Protein AF-A0A0G0SVE4-F1 (afdb_monomer_lite)

Secondary structure (DSSP, 8-state):
---EESTTSEEEEETTTTEEEEE-----TTBTTTBPPP--EE-------GGGTTS--EEE--EEEEEEETTTTEEEEEEE--EES--TT-TT--TTTTS---

Sequence (102 aa):
MGTISPADEDLTYNSSTREIVWNADRVSRGAGINGVARSVAFQLAFKPSVSQIGTSPTIINDAILTGHDDFANVDVRVNKAGLSTKLDSDEAFPQNGGVVVP

Structure (mmCIF, N/CA/C/O backbone):
data_AF-A0A0G0SVE4-F1
#
_entry.id   AF-A0A0G0SVE4-F1
#
loop_
_atom_site.group_PDB
_atom_site.id
_atom_site.type_symbol
_atom_site.label_atom_id
_atom_site.label_alt_id
_atom_site.label_comp_id
_atom_site.label_asym_id
_atom_site.label_entity_id
_atom_site.label_seq_id
_atom_site.pdbx_PDB_ins_code
_atom_site.Cartn_x
_atom_site.Cartn_y
_atom_site.Cartn_z
_atom_site.occupancy
_atom_site.B_iso_or_equiv
_atom_site.auth_seq_id
_atom_site.auth_comp_id
_atom_site.auth_asym_id
_atom_site.auth_atom_i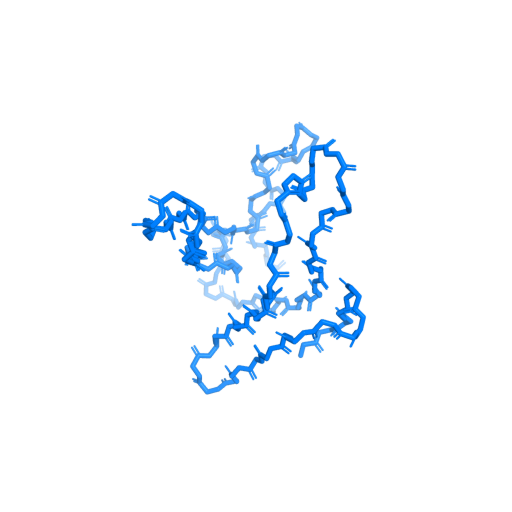d
_atom_site.pdbx_PDB_model_num
ATOM 1 N N . MET A 1 1 ? -8.382 -7.895 1.869 1.00 63.34 1 MET A N 1
ATOM 2 C CA . MET A 1 1 ? -8.010 -6.594 1.279 1.00 63.34 1 MET A CA 1
ATOM 3 C C . MET A 1 1 ? -9.232 -6.000 0.612 1.00 63.34 1 MET A C 1
ATOM 5 O O . MET A 1 1 ? -10.106 -6.776 0.241 1.00 63.34 1 MET A O 1
ATOM 9 N N . GLY A 1 2 ? -9.335 -4.672 0.541 1.00 72.25 2 GLY A N 1
ATOM 10 C CA . GLY A 1 2 ? -10.405 -4.014 -0.207 1.00 72.25 2 GLY A CA 1
ATOM 11 C C . GLY A 1 2 ? -10.119 -3.995 -1.709 1.00 72.25 2 GLY A C 1
ATOM 12 O O . GLY A 1 2 ? -9.402 -4.853 -2.220 1.00 72.25 2 GLY A O 1
ATOM 13 N N . THR A 1 3 ? -10.677 -3.014 -2.412 1.00 81.75 3 THR A N 1
ATOM 14 C CA . THR A 1 3 ? -10.433 -2.819 -3.845 1.00 81.75 3 THR A CA 1
ATOM 15 C C . THR A 1 3 ? -8.967 -2.475 -4.116 1.00 81.75 3 THR A C 1
ATOM 17 O O . THR A 1 3 ? -8.326 -1.776 -3.327 1.00 81.75 3 THR A O 1
ATOM 20 N N . ILE A 1 4 ? -8.446 -2.993 -5.229 1.00 84.44 4 ILE A N 1
ATOM 21 C CA . ILE A 1 4 ? -7.112 -2.703 -5.763 1.00 84.44 4 ILE A CA 1
ATOM 22 C C . ILE A 1 4 ? -7.314 -2.014 -7.116 1.00 84.44 4 ILE A C 1
ATOM 24 O O . ILE A 1 4 ? -8.218 -2.386 -7.866 1.00 84.44 4 ILE A O 1
ATOM 28 N N . SER A 1 5 ? -6.526 -0.982 -7.400 1.00 84.44 5 SER A N 1
ATOM 29 C CA . SER A 1 5 ? -6.576 -0.222 -8.645 1.00 84.44 5 SER A CA 1
ATOM 30 C C . SER A 1 5 ? -5.164 0.148 -9.103 1.00 84.44 5 SER A C 1
ATOM 32 O O . SER A 1 5 ? -4.439 0.769 -8.322 1.00 84.44 5 SER A O 1
ATOM 34 N N . PRO A 1 6 ? -4.777 -0.157 -10.350 1.00 85.75 6 PRO A N 1
ATOM 35 C CA . PRO A 1 6 ? -5.494 -0.989 -11.323 1.00 85.75 6 PRO A CA 1
ATOM 36 C C . PRO A 1 6 ? -5.705 -2.431 -10.824 1.00 85.75 6 PRO A C 1
ATOM 38 O O . PRO A 1 6 ? -4.916 -2.936 -10.030 1.00 85.75 6 PRO A O 1
ATOM 41 N N . ALA A 1 7 ? -6.799 -3.083 -11.233 1.00 80.44 7 ALA A N 1
ATOM 42 C CA . ALA A 1 7 ? -7.146 -4.433 -10.757 1.00 80.44 7 ALA A CA 1
ATOM 43 C C . ALA A 1 7 ? -6.268 -5.540 -11.374 1.00 80.44 7 ALA A C 1
ATOM 45 O O . ALA A 1 7 ? -6.286 -6.679 -10.918 1.00 80.44 7 ALA A O 1
ATOM 46 N N . ASP A 1 8 ? -5.541 -5.190 -12.427 1.00 84.06 8 ASP A N 1
ATOM 47 C CA . ASP A 1 8 ? -4.636 -6.008 -13.228 1.00 84.06 8 ASP A CA 1
ATOM 48 C C . ASP A 1 8 ? -3.170 -5.931 -12.770 1.00 84.06 8 ASP A C 1
ATOM 50 O O . ASP A 1 8 ? -2.323 -6.636 -13.314 1.00 84.06 8 ASP A O 1
ATOM 54 N N . GLU A 1 9 ? -2.860 -5.114 -11.760 1.00 87.38 9 GLU A N 1
ATOM 55 C CA . GLU A 1 9 ? -1.531 -5.083 -11.143 1.00 87.38 9 GLU A CA 1
ATOM 56 C C . GLU A 1 9 ? -1.289 -6.317 -10.252 1.00 87.38 9 GLU A C 1
ATOM 58 O O . GLU A 1 9 ? -2.189 -6.799 -9.558 1.00 87.38 9 GLU A O 1
ATOM 63 N N . ASP A 1 10 ? -0.047 -6.812 -10.236 1.00 88.56 10 ASP A N 1
ATOM 64 C CA . ASP A 1 10 ? 0.361 -7.990 -9.459 1.00 88.56 10 ASP A CA 1
ATOM 65 C C . ASP A 1 10 ? 0.604 -7.608 -7.990 1.00 88.56 10 ASP A C 1
ATOM 67 O O . ASP A 1 10 ? 1.731 -7.383 -7.540 1.00 88.56 10 ASP A O 1
ATOM 71 N N . LEU A 1 11 ? -0.494 -7.449 -7.247 1.00 89.44 11 LEU A N 1
ATOM 72 C CA . LEU A 1 11 ? -0.496 -7.162 -5.816 1.00 89.44 11 LEU A CA 1
ATOM 73 C C . LEU A 1 11 ? -0.993 -8.377 -5.031 1.00 89.44 11 LEU A C 1
ATOM 75 O O . LEU A 1 11 ? -2.159 -8.767 -5.120 1.00 89.44 11 LEU A O 1
ATOM 79 N N . THR A 1 12 ? -0.132 -8.929 -4.182 1.00 89.31 12 THR A N 1
ATOM 80 C CA . THR A 1 12 ? -0.456 -10.072 -3.326 1.00 89.31 12 THR A CA 1
ATOM 81 C C . THR A 1 12 ? -0.439 -9.684 -1.853 1.00 89.31 12 THR A C 1
ATOM 83 O O . THR A 1 12 ? 0.349 -8.849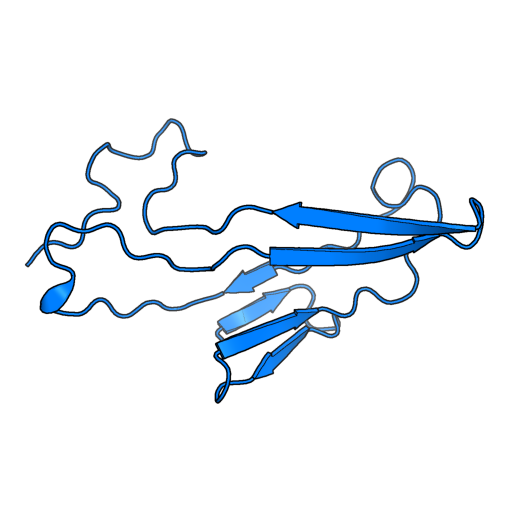 -1.408 1.00 89.31 12 THR A O 1
ATOM 86 N N . TYR A 1 13 ? -1.335 -10.294 -1.075 1.00 87.94 13 TYR A N 1
ATOM 87 C CA . TYR A 1 13 ? -1.401 -10.106 0.370 1.00 87.94 13 TYR A CA 1
ATOM 88 C C . TYR A 1 13 ? -1.333 -11.428 1.101 1.00 87.94 13 TYR A C 1
ATOM 90 O O . TYR A 1 13 ? -2.169 -12.313 0.909 1.00 87.94 13 TYR A O 1
ATOM 98 N N . ASN A 1 14 ? -0.363 -11.521 1.999 1.00 88.12 14 ASN A N 1
ATOM 99 C CA . ASN A 1 14 ? -0.200 -12.648 2.885 1.00 88.12 14 ASN A CA 1
ATOM 100 C C . ASN A 1 14 ? -0.877 -12.340 4.225 1.00 88.12 14 ASN A C 1
ATOM 102 O O . ASN A 1 14 ? -0.370 -11.564 5.033 1.00 88.12 14 ASN A O 1
ATOM 106 N N . SER A 1 15 ? -2.022 -12.971 4.493 1.00 82.62 15 SER A N 1
ATOM 107 C CA . SER A 1 15 ? -2.754 -12.789 5.754 1.00 82.62 15 SER A CA 1
ATOM 108 C C . SER A 1 15 ? -2.023 -13.344 6.978 1.00 82.62 15 SER A C 1
ATOM 110 O O . SER A 1 15 ? -2.291 -12.901 8.094 1.00 82.62 15 SER A O 1
ATOM 112 N N . SER A 1 16 ? -1.115 -14.304 6.784 1.00 84.81 16 SER A N 1
ATOM 113 C CA . SER A 1 16 ? -0.351 -14.936 7.862 1.00 84.81 16 SER A CA 1
ATOM 114 C C . SER A 1 16 ? 0.781 -14.033 8.347 1.00 84.81 16 SER A C 1
ATOM 116 O O . SER A 1 16 ? 0.968 -13.888 9.552 1.00 84.81 16 SER A O 1
ATOM 118 N N . THR A 1 17 ? 1.505 -13.387 7.426 1.00 86.75 17 THR A N 1
ATOM 119 C CA . THR A 1 17 ? 2.599 -12.448 7.751 1.00 86.75 17 THR A CA 1
ATOM 120 C C . THR A 1 17 ? 2.156 -10.984 7.784 1.00 86.75 17 THR A C 1
ATOM 122 O O . THR A 1 17 ? 2.904 -10.130 8.251 1.00 86.75 17 THR A O 1
ATOM 125 N N . ARG A 1 18 ? 0.923 -10.690 7.345 1.00 84.75 18 ARG A N 1
ATOM 126 C CA . ARG A 1 18 ? 0.377 -9.336 7.129 1.00 84.75 18 ARG A CA 1
ATOM 127 C C . ARG A 1 18 ? 1.221 -8.502 6.165 1.00 84.75 18 ARG A C 1
ATOM 129 O O . ARG A 1 18 ? 1.329 -7.288 6.318 1.00 84.75 18 ARG A O 1
ATOM 136 N N . GLU A 1 19 ? 1.788 -9.162 5.169 1.00 87.19 19 GLU A N 1
ATOM 137 C CA . GLU A 1 19 ? 2.677 -8.557 4.186 1.00 87.19 19 GLU A CA 1
ATOM 138 C C . GLU A 1 19 ? 1.939 -8.305 2.872 1.00 87.19 19 GLU A C 1
ATOM 140 O O . GLU A 1 19 ? 1.126 -9.125 2.441 1.00 87.19 19 GLU A O 1
ATOM 145 N N . ILE A 1 20 ? 2.216 -7.160 2.254 1.00 89.00 20 ILE A N 1
ATOM 146 C CA . ILE A 1 20 ? 1.712 -6.787 0.933 1.00 89.00 20 ILE A CA 1
ATOM 147 C C . ILE A 1 20 ? 2.918 -6.737 0.004 1.00 89.00 20 ILE A C 1
ATOM 149 O O . ILE A 1 20 ? 3.854 -5.981 0.263 1.00 89.00 20 ILE A O 1
ATOM 153 N N . VAL A 1 21 ? 2.885 -7.522 -1.069 1.00 90.50 21 VAL A N 1
ATOM 154 C CA . VAL A 1 21 ? 3.947 -7.568 -2.075 1.00 90.50 21 VAL A CA 1
ATOM 155 C C . VAL A 1 21 ? 3.359 -7.131 -3.405 1.00 90.50 21 VAL A C 1
ATOM 157 O O . VAL A 1 21 ? 2.430 -7.756 -3.913 1.00 90.50 21 VAL A O 1
ATOM 160 N N . TRP A 1 22 ? 3.897 -6.044 -3.951 1.00 91.25 22 TRP A N 1
ATOM 161 C CA . TRP A 1 22 ? 3.576 -5.560 -5.288 1.00 91.25 22 TRP A CA 1
ATOM 162 C C . TRP A 1 22 ? 4.736 -5.856 -6.227 1.00 91.25 22 TRP A C 1
ATOM 164 O O . TRP A 1 22 ? 5.869 -5.452 -5.959 1.00 91.25 22 TRP A O 1
ATOM 174 N N . ASN A 1 23 ? 4.445 -6.522 -7.334 1.00 90.38 23 ASN A N 1
ATOM 175 C CA . ASN A 1 23 ? 5.388 -6.739 -8.410 1.00 90.38 23 ASN A CA 1
ATOM 176 C C . ASN A 1 23 ? 5.056 -5.798 -9.576 1.00 90.38 23 ASN A C 1
ATOM 178 O O . ASN A 1 23 ? 4.127 -6.030 -10.343 1.00 90.38 23 ASN A O 1
ATOM 182 N N . ALA A 1 24 ? 5.836 -4.724 -9.703 1.00 86.19 24 ALA A N 1
ATOM 183 C CA . ALA A 1 24 ? 5.660 -3.712 -10.747 1.00 86.19 24 ALA A CA 1
ATOM 184 C C . ALA A 1 24 ? 6.160 -4.157 -12.141 1.00 86.19 24 ALA A C 1
ATOM 186 O O . ALA A 1 24 ? 6.022 -3.399 -13.111 1.00 86.19 24 ALA A O 1
ATOM 187 N N . ASP A 1 25 ? 6.757 -5.356 -12.233 1.00 86.31 25 ASP A N 1
ATOM 188 C CA . ASP A 1 25 ? 7.401 -5.909 -13.428 1.00 86.31 25 ASP A CA 1
ATOM 189 C C . ASP A 1 25 ? 8.389 -4.897 -14.063 1.00 86.31 25 ASP A C 1
ATOM 191 O O . ASP A 1 25 ? 8.999 -4.065 -13.381 1.00 86.31 25 ASP A O 1
ATOM 195 N N . ARG A 1 26 ? 8.587 -4.950 -15.382 1.00 84.50 26 ARG A N 1
ATOM 196 C CA . ARG A 1 26 ? 9.464 -4.044 -16.114 1.00 84.50 26 ARG A CA 1
ATOM 197 C C . ARG A 1 26 ? 8.912 -2.618 -16.095 1.00 84.50 26 ARG A C 1
ATOM 199 O O . ARG A 1 26 ? 7.922 -2.291 -16.756 1.00 84.50 26 ARG A O 1
ATOM 206 N N . VAL A 1 27 ? 9.625 -1.735 -15.402 1.00 84.81 27 VAL A N 1
ATOM 207 C CA . VAL A 1 27 ? 9.413 -0.286 -15.458 1.00 84.81 27 VAL A CA 1
ATOM 208 C C . VAL A 1 27 ? 10.230 0.282 -16.618 1.00 84.81 27 VAL A C 1
ATOM 210 O O . VAL A 1 27 ? 11.457 0.217 -16.633 1.00 84.81 27 VAL A O 1
ATOM 213 N N . SER A 1 28 ? 9.549 0.820 -17.632 1.00 81.69 28 SER A N 1
ATOM 214 C CA . SER A 1 28 ? 10.218 1.400 -18.803 1.00 81.69 28 SER A CA 1
ATOM 215 C C . SER A 1 28 ? 10.959 2.692 -18.454 1.00 81.69 28 SER A C 1
ATOM 217 O O . SER A 1 28 ? 10.539 3.461 -17.586 1.00 81.69 28 SER A O 1
ATOM 219 N N . ARG A 1 29 ? 12.045 2.978 -19.183 1.00 78.94 29 ARG A N 1
ATOM 220 C CA . ARG A 1 29 ? 12.824 4.208 -19.000 1.00 78.94 29 ARG A CA 1
ATOM 221 C C . ARG A 1 29 ? 11.930 5.441 -19.151 1.00 78.94 29 ARG A C 1
ATOM 223 O O . ARG A 1 29 ? 11.264 5.609 -20.168 1.00 78.94 29 ARG A O 1
ATOM 230 N N . GLY A 1 30 ? 11.966 6.329 -18.161 1.00 74.06 30 GLY A N 1
ATOM 231 C CA . GLY A 1 30 ? 11.172 7.559 -18.167 1.00 74.06 30 GLY A CA 1
ATOM 232 C C . GLY A 1 30 ? 9.711 7.384 -17.739 1.00 74.06 30 GLY A C 1
ATOM 233 O O . GLY A 1 30 ? 8.938 8.330 -17.905 1.00 74.06 30 GLY A O 1
ATOM 234 N N . ALA A 1 31 ? 9.324 6.230 -17.181 1.00 78.81 3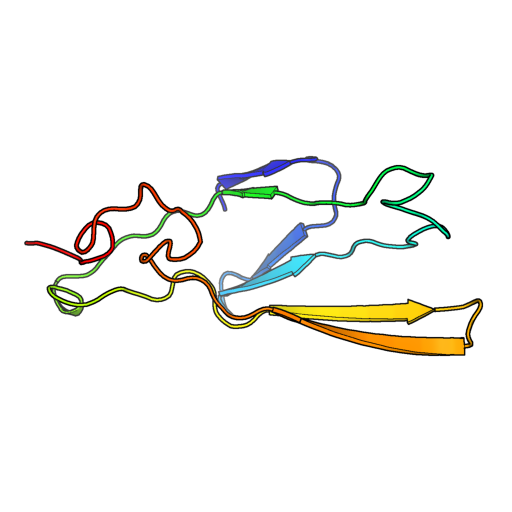1 ALA A N 1
ATOM 235 C CA . ALA A 1 31 ? 8.041 6.075 -16.496 1.00 78.81 31 ALA A CA 1
ATOM 236 C C . ALA A 1 31 ? 7.887 7.143 -15.396 1.00 78.81 31 ALA A C 1
ATOM 238 O O . ALA A 1 31 ? 8.781 7.327 -14.572 1.00 78.81 31 ALA A O 1
ATOM 239 N N . GLY A 1 32 ? 6.779 7.886 -15.422 1.00 72.38 32 GLY A N 1
ATOM 240 C CA . GLY A 1 32 ? 6.501 8.999 -14.510 1.00 72.38 32 GLY A CA 1
ATOM 241 C C . GLY A 1 32 ? 7.142 10.344 -14.871 1.00 72.38 32 GLY A C 1
ATOM 242 O O . GLY A 1 32 ? 6.840 11.332 -14.212 1.00 72.38 32 GLY A O 1
ATOM 243 N N . ILE A 1 33 ? 7.980 10.408 -15.915 1.00 77.69 33 ILE A N 1
ATOM 244 C CA . ILE A 1 33 ? 8.522 11.668 -16.461 1.00 77.69 33 ILE A CA 1
ATOM 245 C C . ILE A 1 33 ? 7.941 11.922 -17.856 1.00 77.69 33 ILE A C 1
ATOM 247 O O . ILE A 1 33 ? 7.259 12.916 -18.073 1.00 77.69 33 ILE A O 1
ATOM 251 N N . ASN A 1 34 ? 8.179 10.991 -18.787 1.00 78.00 34 ASN A N 1
ATOM 252 C CA . ASN A 1 34 ? 7.704 11.059 -20.176 1.00 78.00 34 ASN A CA 1
ATOM 253 C C . ASN A 1 34 ? 6.728 9.919 -20.527 1.00 78.00 34 ASN A C 1
ATOM 255 O O . ASN A 1 34 ? 6.065 9.979 -21.559 1.00 78.00 34 ASN A O 1
ATOM 259 N N . GLY A 1 35 ? 6.666 8.868 -19.702 1.00 75.00 35 GLY A N 1
ATOM 260 C CA . GLY A 1 35 ? 5.757 7.729 -19.844 1.00 75.00 35 GLY A CA 1
ATOM 261 C C . GLY A 1 35 ? 4.831 7.567 -18.637 1.00 75.00 35 GLY A C 1
ATOM 262 O O . GLY A 1 35 ? 4.995 8.241 -17.620 1.00 75.00 35 GLY A O 1
ATOM 263 N N . VAL A 1 36 ? 3.873 6.644 -18.731 1.00 77.38 36 VAL A N 1
ATOM 264 C CA . VAL A 1 36 ? 2.912 6.364 -17.651 1.00 77.38 36 VAL A CA 1
ATOM 265 C C . VAL A 1 36 ? 3.644 5.795 -16.433 1.00 77.38 36 VAL A C 1
ATOM 267 O O . VAL A 1 36 ? 4.403 4.833 -16.550 1.00 77.38 36 VAL A O 1
ATOM 270 N N . ALA A 1 37 ? 3.444 6.413 -15.267 1.00 83.69 37 ALA A N 1
ATOM 271 C CA . ALA A 1 37 ? 3.941 5.879 -14.006 1.00 83.69 37 ALA A CA 1
ATOM 272 C C . ALA A 1 37 ? 3.163 4.611 -13.635 1.00 83.69 37 ALA A C 1
ATOM 274 O O . ALA A 1 37 ? 1.934 4.595 -13.689 1.00 83.69 37 ALA A O 1
ATOM 275 N N . ARG A 1 38 ? 3.880 3.569 -13.214 1.00 85.31 38 ARG A N 1
ATOM 276 C CA . ARG A 1 38 ? 3.280 2.406 -12.558 1.00 85.31 38 ARG A CA 1
ATOM 277 C C . ARG A 1 38 ? 2.899 2.806 -11.137 1.00 85.31 38 ARG A C 1
ATOM 279 O O . ARG A 1 38 ? 3.754 3.251 -10.372 1.00 85.31 38 ARG A O 1
ATOM 286 N N . SER A 1 39 ? 1.632 2.651 -10.790 1.00 86.25 39 SER A N 1
ATOM 287 C CA . SER A 1 39 ? 1.138 2.914 -9.443 1.00 86.25 39 SER A CA 1
ATOM 288 C C . SER A 1 39 ? 0.037 1.930 -9.107 1.00 86.25 39 SER A C 1
ATOM 290 O O . SER A 1 39 ? -0.846 1.708 -9.932 1.00 86.25 39 SER A O 1
ATOM 292 N N . VAL A 1 40 ? 0.055 1.420 -7.881 1.00 88.50 40 VAL A N 1
ATOM 293 C CA . VAL A 1 40 ? -1.019 0.600 -7.331 1.00 88.50 40 VAL A CA 1
ATOM 294 C C . VAL A 1 40 ? -1.620 1.301 -6.118 1.00 88.50 40 VAL A C 1
ATOM 296 O O . VAL A 1 40 ? -0.912 1.828 -5.260 1.00 88.50 40 VAL A O 1
ATOM 299 N N . ALA A 1 41 ? -2.943 1.317 -6.057 1.00 88.00 41 ALA A N 1
ATOM 300 C CA . ALA A 1 41 ? -3.726 1.782 -4.930 1.00 88.00 41 ALA A CA 1
ATOM 301 C C . ALA A 1 41 ? -4.520 0.603 -4.372 1.00 88.00 41 ALA A C 1
ATOM 303 O O . ALA A 1 41 ? -5.104 -0.172 -5.125 1.00 88.00 41 ALA A O 1
ATOM 304 N N . PHE A 1 42 ? -4.563 0.470 -3.052 1.00 87.00 42 PHE A N 1
ATOM 305 C CA . PHE A 1 42 ? -5.327 -0.576 -2.385 1.00 87.00 42 PHE A CA 1
ATOM 306 C C . PHE A 1 42 ? -6.020 -0.019 -1.148 1.00 87.00 42 PHE A C 1
ATOM 308 O O . PHE A 1 42 ? -5.506 0.874 -0.474 1.00 87.00 42 PHE A O 1
ATOM 315 N N . GLN A 1 43 ? -7.192 -0.563 -0.832 1.00 84.75 43 GLN A N 1
ATOM 316 C CA . GLN A 1 43 ? -7.931 -0.173 0.361 1.00 84.75 43 GLN A CA 1
ATOM 317 C C . GLN A 1 43 ? -7.651 -1.120 1.535 1.00 84.75 43 GLN A C 1
ATOM 319 O O . GLN A 1 43 ? -7.709 -2.351 1.416 1.00 84.75 43 GLN A O 1
ATOM 324 N N . LEU A 1 44 ? -7.403 -0.522 2.700 1.00 79.81 44 LEU A N 1
ATOM 325 C CA . LEU A 1 44 ? -7.273 -1.209 3.980 1.00 79.81 44 LEU A CA 1
ATOM 326 C C . LEU A 1 44 ? -8.438 -0.847 4.901 1.00 79.81 44 LEU A C 1
ATOM 328 O O . LEU A 1 44 ? -8.945 0.272 4.878 1.00 79.81 44 LEU A O 1
ATOM 332 N N . ALA A 1 45 ? -8.827 -1.802 5.739 1.00 82.19 45 ALA A N 1
ATOM 333 C CA . ALA A 1 45 ? -9.739 -1.577 6.849 1.00 82.19 45 ALA A CA 1
ATOM 334 C C . ALA A 1 45 ? -8.979 -1.836 8.150 1.00 82.19 45 ALA A C 1
ATOM 336 O O . ALA A 1 45 ? -8.376 -2.897 8.323 1.00 82.19 45 ALA A O 1
ATOM 337 N N . PHE A 1 46 ? -9.015 -0.867 9.057 1.00 81.44 46 PHE A N 1
ATOM 338 C CA . PHE A 1 46 ? -8.399 -0.967 10.371 1.00 81.44 46 PHE A CA 1
ATOM 339 C C . PHE A 1 46 ? -9.493 -1.014 11.437 1.00 81.44 46 PHE A C 1
ATOM 341 O O . PHE A 1 46 ? -10.371 -0.154 11.471 1.00 81.44 46 PHE A O 1
ATOM 348 N N . LYS A 1 47 ? -9.441 -2.029 12.304 1.00 84.81 47 LYS A N 1
ATOM 349 C CA . LYS A 1 47 ? -10.318 -2.134 13.470 1.00 84.81 47 LYS A CA 1
ATOM 350 C C . LYS A 1 47 ? -9.493 -1.825 14.726 1.00 84.81 47 LYS A C 1
ATOM 352 O O . LYS A 1 47 ? -8.686 -2.677 15.102 1.00 84.81 47 LYS A O 1
ATOM 357 N N . PRO A 1 48 ? -9.677 -0.656 15.365 1.00 82.19 48 PRO A N 1
ATOM 358 C CA . PRO A 1 48 ? -8.984 -0.339 16.609 1.00 82.19 48 PRO A CA 1
ATOM 359 C C . PRO A 1 48 ? -9.422 -1.263 17.753 1.00 82.19 48 PRO A C 1
ATOM 361 O O . PRO A 1 48 ? -10.521 -1.827 17.736 1.00 82.19 48 PRO A O 1
ATOM 364 N N . SER A 1 49 ? -8.568 -1.401 18.766 1.00 86.00 49 SER A N 1
ATOM 365 C CA . SER A 1 49 ? -8.865 -2.104 20.017 1.00 86.00 49 SER A CA 1
ATOM 366 C C . SER A 1 49 ? -8.942 -1.146 21.208 1.00 86.00 49 SER A C 1
ATOM 368 O O . SER A 1 49 ? -8.341 -0.077 21.207 1.00 86.00 49 SER A O 1
ATOM 370 N N . VAL A 1 50 ? -9.629 -1.566 22.277 1.00 84.50 50 VAL A N 1
ATOM 371 C CA . VAL A 1 50 ? -9.732 -0.797 23.537 1.00 84.50 50 VAL A CA 1
ATOM 372 C C . VAL A 1 50 ? -8.349 -0.478 24.121 1.00 84.50 50 VAL A C 1
ATOM 374 O O . VAL A 1 50 ? -8.131 0.596 24.668 1.00 84.50 50 VAL A O 1
ATOM 377 N N . SER A 1 51 ? -7.375 -1.373 23.941 1.00 86.44 51 SER A N 1
ATOM 378 C CA . SER A 1 51 ? -5.984 -1.157 24.362 1.00 86.44 51 SER A CA 1
ATOM 379 C C . SER A 1 51 ? -5.252 -0.042 23.604 1.00 86.44 51 SER A C 1
ATOM 381 O O . SER A 1 51 ? -4.159 0.336 24.009 1.00 86.44 51 SER A O 1
ATOM 383 N N . GLN A 1 52 ? -5.819 0.464 22.506 1.00 84.12 52 GLN A N 1
ATOM 384 C CA . GLN A 1 52 ? -5.236 1.526 21.687 1.00 84.12 52 GLN A CA 1
ATOM 385 C C . GLN A 1 52 ? -5.850 2.901 21.970 1.00 84.12 52 GLN A C 1
ATOM 387 O O . GLN A 1 52 ? -5.412 3.876 21.359 1.00 84.12 52 GLN A O 1
ATOM 392 N N . ILE A 1 53 ? -6.827 3.004 22.880 1.00 85.88 53 ILE A N 1
ATOM 393 C CA . ILE A 1 53 ? -7.418 4.288 23.284 1.00 85.88 53 ILE A CA 1
ATOM 394 C C . ILE A 1 53 ? -6.305 5.254 23.718 1.00 85.88 53 ILE A C 1
ATOM 396 O O . ILE A 1 53 ? -5.423 4.896 24.496 1.00 85.88 53 ILE A O 1
ATOM 400 N N . GLY A 1 54 ? -6.338 6.479 23.191 1.00 82.50 54 GLY A N 1
ATOM 401 C CA . GLY A 1 54 ? -5.328 7.509 23.446 1.00 82.50 54 GLY A CA 1
ATOM 402 C C . GLY A 1 54 ? -4.048 7.381 22.612 1.00 82.50 54 GLY A C 1
ATOM 403 O O . GLY A 1 54 ? -3.147 8.204 22.761 1.00 82.50 54 GLY A O 1
ATOM 404 N N . THR A 1 55 ? -3.953 6.390 21.719 1.00 83.94 55 THR A N 1
ATOM 405 C CA . THR A 1 55 ? -2.806 6.206 20.814 1.00 83.94 55 THR A CA 1
ATOM 406 C C . THR A 1 55 ? -3.186 6.461 19.355 1.00 83.94 55 THR A C 1
ATOM 408 O O . THR A 1 55 ? -4.367 6.544 19.010 1.00 83.94 55 THR A O 1
ATOM 411 N N . SER A 1 56 ? -2.171 6.565 18.493 1.00 84.56 56 SER A N 1
ATOM 412 C CA . SER A 1 56 ? -2.325 6.602 17.036 1.00 84.56 56 SER A CA 1
ATOM 413 C C . SER A 1 56 ? -1.702 5.351 16.425 1.00 84.56 56 SER A C 1
ATOM 415 O O . SER A 1 56 ? -0.482 5.303 16.258 1.00 84.56 56 SER A O 1
ATOM 417 N N . PRO A 1 57 ? -2.506 4.310 16.158 1.00 84.25 57 PRO A N 1
ATOM 418 C CA . PRO A 1 57 ? -2.007 3.040 15.659 1.00 84.25 57 PRO A CA 1
ATOM 419 C C . PRO A 1 57 ? -1.315 3.167 14.301 1.00 84.25 57 PRO A C 1
ATOM 421 O O . PRO A 1 57 ? -1.784 3.866 13.400 1.00 84.25 57 PRO A O 1
ATOM 424 N N . THR A 1 58 ? -0.226 2.424 14.133 1.00 85.25 58 THR A N 1
ATOM 425 C CA . THR A 1 58 ? 0.410 2.223 12.829 1.00 85.25 58 THR A CA 1
ATOM 426 C C . THR A 1 58 ? -0.502 1.378 11.937 1.00 85.25 58 THR A C 1
ATOM 428 O O . THR A 1 58 ? -0.933 0.296 12.336 1.00 85.25 58 THR A O 1
ATOM 431 N N . ILE A 1 59 ? -0.794 1.871 10.731 1.00 84.19 59 ILE A N 1
ATOM 432 C CA . ILE A 1 59 ? -1.622 1.195 9.720 1.00 84.19 59 ILE A CA 1
ATOM 433 C C . ILE A 1 59 ? -0.730 0.374 8.783 1.00 84.19 59 ILE A C 1
ATOM 435 O O . ILE A 1 59 ? -1.044 -0.776 8.480 1.00 84.19 59 ILE A O 1
ATOM 439 N N . ILE A 1 60 ? 0.388 0.955 8.344 1.00 85.62 60 ILE A N 1
ATOM 440 C CA . ILE A 1 60 ? 1.386 0.318 7.478 1.00 85.62 60 ILE A CA 1
ATOM 441 C C . ILE A 1 60 ? 2.760 0.577 8.095 1.00 85.62 60 ILE A C 1
ATOM 443 O O . ILE A 1 60 ? 3.059 1.710 8.462 1.00 85.62 60 ILE A O 1
ATOM 447 N N . ASN A 1 61 ? 3.581 -0.463 8.229 1.00 87.31 61 ASN A N 1
ATOM 448 C CA . ASN A 1 61 ? 4.985 -0.309 8.618 1.00 87.31 61 ASN A CA 1
ATOM 449 C C . ASN A 1 61 ? 5.814 0.274 7.463 1.00 87.31 61 ASN A C 1
ATOM 451 O O . ASN A 1 61 ? 5.295 0.500 6.369 1.00 87.31 61 AS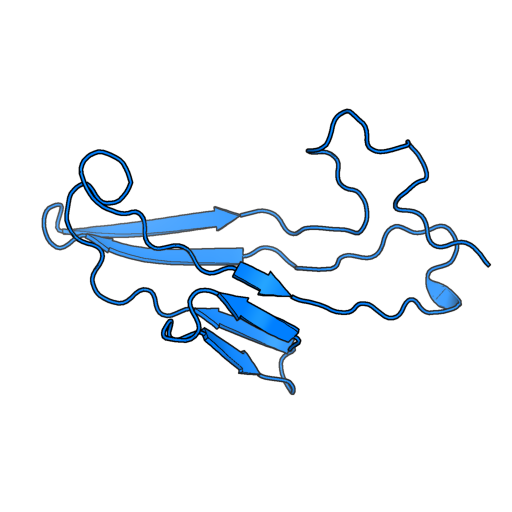N A O 1
ATOM 455 N N . ASP A 1 62 ? 7.103 0.499 7.706 1.00 87.38 62 ASP A N 1
ATOM 456 C CA . ASP A 1 62 ? 8.037 0.935 6.672 1.00 87.38 62 ASP A CA 1
ATOM 457 C C . ASP A 1 62 ? 7.999 -0.011 5.466 1.00 87.38 62 ASP A C 1
ATOM 459 O O . ASP A 1 62 ? 8.095 -1.234 5.599 1.00 87.38 62 ASP A O 1
ATOM 463 N N . ALA A 1 63 ? 7.850 0.573 4.282 1.00 87.56 63 ALA A N 1
ATOM 464 C CA . ALA A 1 63 ? 7.819 -0.141 3.019 1.00 87.56 63 ALA A CA 1
ATOM 465 C C . ALA A 1 63 ? 9.156 0.018 2.298 1.00 87.56 63 ALA A C 1
ATOM 467 O O . ALA A 1 63 ? 9.803 1.067 2.345 1.00 87.56 63 ALA A O 1
ATOM 468 N N . ILE A 1 64 ? 9.565 -1.034 1.602 1.00 91.31 64 ILE A N 1
ATOM 469 C CA . ILE A 1 64 ? 10.822 -1.071 0.868 1.00 91.31 64 ILE A CA 1
ATOM 470 C C . ILE A 1 64 ? 10.483 -1.385 -0.581 1.00 91.31 64 ILE A C 1
ATOM 472 O O . ILE A 1 64 ? 9.911 -2.430 -0.872 1.00 91.31 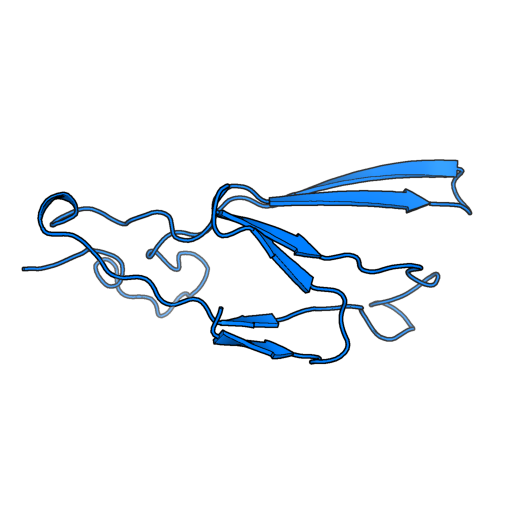64 ILE A O 1
ATOM 476 N N . LEU A 1 65 ? 10.864 -0.484 -1.479 1.00 89.31 65 LEU A N 1
ATOM 477 C CA . LEU A 1 65 ? 10.800 -0.700 -2.915 1.00 89.31 65 LEU A CA 1
ATOM 478 C C . LEU A 1 65 ? 12.206 -1.001 -3.425 1.00 89.31 65 LEU A C 1
ATOM 480 O O . LEU A 1 65 ? 13.143 -0.246 -3.161 1.00 89.31 65 LEU A O 1
ATOM 484 N N . THR A 1 66 ? 12.348 -2.097 -4.159 1.00 91.12 66 THR A N 1
ATOM 485 C CA . THR A 1 66 ? 13.608 -2.503 -4.785 1.00 91.12 66 THR A CA 1
ATOM 486 C C . THR A 1 66 ? 13.419 -2.730 -6.273 1.00 91.12 66 THR A C 1
ATOM 488 O O . THR A 1 66 ? 12.362 -3.195 -6.690 1.00 91.12 66 THR A O 1
ATOM 491 N N . GLY A 1 67 ? 14.454 -2.462 -7.061 1.00 88.88 67 GLY A N 1
ATOM 492 C CA . GLY A 1 67 ? 14.470 -2.757 -8.490 1.00 88.88 67 GLY A CA 1
ATOM 493 C C . GLY A 1 67 ? 15.888 -2.769 -9.044 1.00 88.88 67 GLY A C 1
ATOM 494 O O . GLY A 1 67 ? 16.796 -2.218 -8.426 1.00 88.88 67 GLY A O 1
ATOM 495 N N . HIS A 1 68 ? 16.063 -3.390 -10.204 1.00 90.00 68 HIS A N 1
ATOM 496 C CA . HIS A 1 68 ? 17.332 -3.429 -10.924 1.00 90.00 68 HIS A CA 1
ATOM 497 C C . HIS A 1 68 ? 17.242 -2.535 -12.166 1.00 90.00 68 HIS A C 1
ATOM 499 O O . HIS A 1 68 ? 16.314 -2.679 -12.964 1.00 90.00 68 HIS A O 1
ATOM 505 N N . ASP A 1 69 ? 18.169 -1.589 -12.316 1.00 84.88 69 ASP A N 1
ATOM 506 C CA . ASP A 1 69 ? 18.256 -0.731 -13.499 1.00 84.88 69 ASP A CA 1
ATOM 507 C C . ASP A 1 69 ? 19.203 -1.365 -14.529 1.00 84.88 69 ASP A C 1
ATOM 509 O O . ASP A 1 69 ? 20.422 -1.262 -14.399 1.00 84.88 69 ASP A O 1
ATOM 513 N N . ASP A 1 70 ? 18.637 -1.981 -15.573 1.00 84.88 70 ASP A N 1
ATOM 514 C CA . ASP A 1 70 ? 19.391 -2.618 -16.668 1.00 84.88 70 ASP A CA 1
ATOM 515 C C . ASP A 1 70 ? 20.317 -1.637 -17.425 1.00 84.88 70 ASP A C 1
ATOM 517 O O . ASP A 1 70 ? 21.295 -2.054 -18.044 1.00 84.88 70 ASP A O 1
ATOM 521 N N . PHE A 1 71 ? 20.002 -0.335 -17.450 1.00 81.69 71 PHE A N 1
ATOM 522 C CA . PHE A 1 71 ? 20.763 0.663 -18.209 1.00 81.69 71 PHE A CA 1
ATOM 523 C C . PHE A 1 71 ? 21.973 1.168 -17.424 1.00 81.69 71 PHE A C 1
ATOM 525 O O . PHE A 1 71 ? 23.061 1.309 -17.984 1.00 81.69 71 PHE A O 1
ATOM 532 N N . ALA A 1 72 ? 21.782 1.457 -16.136 1.00 84.94 72 ALA A N 1
ATOM 533 C CA . ALA A 1 72 ? 22.857 1.881 -15.243 1.00 84.94 72 ALA A CA 1
ATOM 534 C C . ALA A 1 72 ? 23.607 0.698 -14.599 1.00 84.94 72 ALA A C 1
ATOM 536 O O . ALA A 1 72 ? 24.682 0.907 -14.039 1.00 84.94 72 ALA A O 1
ATOM 537 N N . ASN A 1 73 ? 23.070 -0.523 -14.712 1.00 88.56 73 ASN A N 1
ATOM 538 C CA . ASN A 1 73 ? 23.561 -1.756 -14.093 1.00 88.56 73 ASN A CA 1
ATOM 539 C C . ASN A 1 73 ? 23.743 -1.614 -12.569 1.00 88.56 73 ASN A C 1
ATOM 541 O O . ASN A 1 73 ? 24.796 -1.941 -12.016 1.00 88.56 73 ASN A O 1
ATOM 545 N N . VAL A 1 74 ? 22.725 -1.066 -11.899 1.00 89.19 74 VAL A N 1
ATOM 546 C CA . VAL A 1 74 ? 22.716 -0.821 -10.447 1.00 89.19 74 VAL A CA 1
ATOM 547 C C . VAL A 1 74 ? 21.401 -1.258 -9.816 1.00 89.19 74 VAL A C 1
ATOM 549 O O . VAL A 1 74 ? 20.338 -1.169 -10.432 1.00 89.19 74 VAL A O 1
ATOM 552 N N . ASP A 1 75 ? 21.467 -1.665 -8.551 1.00 89.50 75 ASP A N 1
ATOM 553 C CA . ASP A 1 75 ? 20.282 -1.925 -7.741 1.00 89.50 75 ASP A CA 1
ATOM 554 C C . ASP A 1 75 ? 19.797 -0.639 -7.070 1.00 89.50 75 ASP A C 1
ATOM 556 O O . ASP A 1 75 ? 20.551 0.094 -6.425 1.00 89.50 75 ASP A O 1
ATOM 560 N N . VAL A 1 76 ? 18.503 -0.381 -7.201 1.00 89.19 76 VAL A N 1
ATOM 561 C CA . VAL A 1 76 ? 17.817 0.747 -6.585 1.00 89.19 76 VAL A CA 1
ATOM 562 C C . VAL A 1 76 ? 17.034 0.233 -5.389 1.00 89.19 76 VAL A C 1
ATOM 564 O O . VAL A 1 76 ? 16.292 -0.745 -5.478 1.00 89.19 76 VAL A O 1
ATOM 567 N N . ARG A 1 77 ? 17.172 0.922 -4.257 1.00 91.38 77 ARG A N 1
ATOM 568 C CA . ARG A 1 77 ? 16.391 0.668 -3.049 1.00 91.38 77 ARG A CA 1
ATOM 569 C C . ARG A 1 77 ? 15.864 1.978 -2.495 1.00 91.38 77 ARG A C 1
ATOM 571 O O . ARG A 1 77 ? 16.636 2.890 -2.210 1.00 91.38 77 ARG A O 1
ATOM 578 N N . VAL A 1 78 ? 14.558 2.042 -2.288 1.00 88.81 78 VAL A N 1
ATOM 579 C CA . VAL A 1 78 ? 13.875 3.184 -1.685 1.00 88.81 78 VAL A CA 1
ATOM 580 C C . VAL A 1 78 ? 13.141 2.698 -0.447 1.00 88.81 78 VAL A C 1
ATOM 582 O O . VAL A 1 78 ? 12.382 1.734 -0.507 1.00 88.81 78 VAL A O 1
ATOM 585 N N . ASN A 1 79 ? 13.368 3.367 0.681 1.00 90.00 79 ASN A N 1
ATOM 586 C CA . ASN A 1 79 ? 12.630 3.109 1.912 1.00 90.00 79 ASN A CA 1
ATOM 587 C C . ASN A 1 79 ? 11.580 4.210 2.078 1.00 90.00 79 ASN A C 1
ATOM 589 O O . ASN A 1 79 ? 11.892 5.398 1.971 1.00 90.00 79 ASN A O 1
ATOM 593 N N . LYS A 1 80 ? 10.339 3.814 2.335 1.00 86.56 80 LYS A N 1
ATOM 594 C CA . LYS A 1 80 ? 9.219 4.704 2.617 1.00 86.56 80 LYS A CA 1
ATOM 595 C C . LYS A 1 80 ? 8.786 4.465 4.056 1.00 86.56 80 LYS A C 1
ATOM 597 O O . LYS A 1 80 ? 8.499 3.331 4.422 1.00 86.56 80 LYS A O 1
ATOM 602 N N . ALA A 1 81 ? 8.742 5.532 4.849 1.00 87.00 81 ALA A N 1
ATOM 603 C CA . ALA A 1 81 ? 8.274 5.451 6.226 1.00 87.00 81 ALA A CA 1
ATOM 604 C C . ALA A 1 81 ? 6.825 4.947 6.286 1.00 87.00 81 ALA A C 1
ATOM 606 O O . ALA A 1 81 ? 6.013 5.260 5.407 1.00 87.00 81 ALA A O 1
ATOM 607 N N . GLY A 1 82 ? 6.530 4.182 7.332 1.00 85.75 82 GLY A N 1
ATOM 608 C CA . GLY A 1 82 ? 5.198 3.688 7.624 1.00 85.75 82 GLY A CA 1
ATOM 609 C C . GLY A 1 82 ? 4.174 4.806 7.800 1.00 85.75 82 GLY A C 1
ATOM 610 O O . GLY A 1 82 ? 4.499 5.967 8.052 1.00 85.75 82 GLY A O 1
ATOM 611 N N . LEU A 1 83 ? 2.906 4.435 7.673 1.00 84.38 83 LEU A N 1
ATOM 612 C CA . LEU A 1 83 ? 1.771 5.329 7.853 1.00 84.38 83 LEU A CA 1
ATOM 613 C C . LEU A 1 83 ? 1.007 4.930 9.108 1.00 84.38 83 LEU A C 1
ATOM 615 O O . LEU A 1 83 ? 0.735 3.750 9.343 1.00 84.38 83 LEU A O 1
ATOM 619 N N . SER A 1 84 ? 0.632 5.924 9.904 1.00 84.38 84 SER A N 1
ATOM 620 C CA . SER A 1 84 ? -0.241 5.751 11.063 1.00 84.38 84 SER A CA 1
ATOM 621 C C . SER A 1 84 ? -1.600 6.395 10.807 1.00 84.38 84 SER A C 1
ATOM 623 O O . SER A 1 84 ? -1.825 7.013 9.768 1.00 84.38 84 SER A O 1
ATOM 625 N N . THR A 1 85 ? -2.516 6.273 11.763 1.00 81.44 85 THR A N 1
ATOM 626 C CA . THR A 1 85 ? -3.780 7.023 11.752 1.00 81.44 85 THR A CA 1
ATOM 627 C C . THR A 1 85 ? -3.585 8.540 11.824 1.00 81.44 85 THR A C 1
ATOM 629 O O . THR A 1 85 ? -4.550 9.270 11.626 1.00 81.44 85 THR A O 1
ATOM 632 N N . LYS A 1 86 ? -2.369 9.035 12.093 1.00 79.94 86 LYS A N 1
ATOM 633 C CA . LYS A 1 86 ? -2.009 10.446 11.920 1.00 79.94 86 LYS A CA 1
ATOM 634 C C . LYS A 1 86 ? -1.591 10.700 10.476 1.00 79.94 86 LYS A C 1
ATOM 636 O O . LYS A 1 86 ? -0.565 10.193 10.023 1.00 79.94 86 LYS A O 1
ATOM 641 N N . LEU A 1 87 ? -2.393 11.487 9.765 1.00 75.06 87 LEU A N 1
ATOM 642 C CA . LEU A 1 87 ? -2.114 11.907 8.395 1.00 75.06 87 LEU A CA 1
ATOM 643 C C . LEU A 1 87 ? -1.327 13.223 8.407 1.00 75.06 87 LEU A C 1
ATOM 645 O O . LEU A 1 87 ? -1.823 14.247 7.961 1.00 75.06 87 LEU A O 1
ATOM 649 N N . ASP A 1 88 ? -0.095 13.197 8.922 1.00 70.62 88 ASP A N 1
ATOM 650 C CA . ASP A 1 88 ? 0.743 14.403 9.085 1.00 70.62 88 ASP A CA 1
ATOM 651 C C . ASP A 1 88 ? 1.061 15.117 7.752 1.00 70.62 88 ASP A C 1
ATOM 653 O O . ASP A 1 88 ? 1.474 16.273 7.732 1.00 70.62 88 ASP A O 1
ATOM 657 N N . SER A 1 89 ? 0.877 14.422 6.626 1.00 70.00 89 SER A N 1
ATOM 658 C CA . SER A 1 89 ? 1.000 14.954 5.266 1.00 70.00 89 SER A CA 1
ATOM 659 C C . SER A 1 89 ? -0.225 15.732 4.769 1.00 70.00 89 SER A C 1
ATOM 661 O O . SER A 1 89 ? -0.183 16.250 3.656 1.00 70.00 89 SER A O 1
ATOM 663 N N . ASP A 1 90 ? -1.320 15.760 5.528 1.00 72.75 90 ASP A N 1
ATOM 664 C CA . ASP A 1 90 ? -2.540 16.503 5.209 1.00 72.75 90 ASP A CA 1
ATOM 665 C C . ASP A 1 90 ? -2.667 17.706 6.159 1.00 72.75 90 ASP A C 1
ATOM 667 O O . ASP A 1 90 ? -2.899 17.553 7.357 1.00 72.75 90 ASP A O 1
ATOM 671 N N . GLU A 1 91 ? -2.506 18.919 5.620 1.00 71.31 91 GLU A N 1
ATOM 672 C CA . GLU A 1 91 ? -2.543 20.171 6.392 1.00 71.31 91 GLU A CA 1
ATOM 673 C C . GLU A 1 91 ? -3.905 20.437 7.049 1.00 71.31 91 GLU A C 1
ATOM 675 O O . GLU A 1 91 ? -3.983 21.161 8.043 1.00 71.31 91 GLU A O 1
ATOM 680 N N . ALA A 1 92 ? -4.983 19.854 6.518 1.00 79.25 92 ALA A N 1
ATOM 681 C CA . ALA A 1 92 ? -6.319 19.972 7.087 1.00 79.25 92 ALA A CA 1
ATOM 682 C C . ALA A 1 92 ? -6.596 18.915 8.170 1.00 79.25 92 ALA A C 1
ATOM 684 O O . ALA A 1 92 ? -7.671 18.931 8.782 1.00 79.25 92 ALA A O 1
ATOM 685 N N . PHE A 1 93 ? -5.658 17.994 8.425 1.00 74.38 93 PHE A N 1
ATOM 686 C CA . PHE A 1 93 ? -5.860 16.918 9.382 1.00 74.38 93 PHE A CA 1
ATOM 687 C C . PHE A 1 93 ? -5.888 17.455 10.824 1.00 74.38 93 PHE A C 1
ATOM 689 O O . PHE A 1 93 ? -4.932 18.085 11.284 1.00 74.38 93 PHE A O 1
ATOM 696 N N . PRO A 1 94 ? -6.971 17.216 11.586 1.00 76.94 94 PRO A N 1
ATOM 697 C CA . PRO A 1 94 ? -7.083 17.754 12.933 1.00 76.94 94 PRO A CA 1
ATOM 698 C C . PRO A 1 94 ? -6.070 17.092 13.874 1.00 76.94 94 PRO A C 1
ATOM 700 O O . PRO A 1 94 ? -5.846 15.885 13.811 1.00 76.94 94 PRO A O 1
ATOM 703 N N . GLN A 1 95 ? -5.523 17.865 14.821 1.00 67.56 95 GLN A N 1
ATOM 704 C CA . GLN A 1 95 ? -4.474 17.424 15.760 1.00 67.56 95 GLN A CA 1
ATOM 705 C C . GLN A 1 95 ? -4.780 16.098 16.490 1.00 67.56 95 GLN A C 1
ATOM 707 O O . GLN A 1 95 ? -3.866 15.334 16.789 1.00 67.56 95 GLN A O 1
ATOM 712 N N . ASN A 1 96 ? -6.063 15.812 16.749 1.00 69.00 96 ASN A N 1
ATOM 713 C CA . ASN A 1 96 ? -6.534 14.586 17.404 1.00 69.00 96 ASN A CA 1
ATOM 714 C C . ASN A 1 96 ? -7.326 13.652 16.471 1.00 69.00 96 ASN A C 1
ATOM 716 O O . ASN A 1 96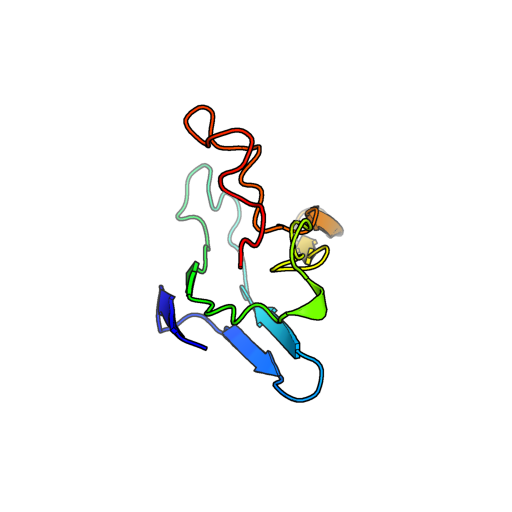 ? -7.893 12.667 16.936 1.00 69.00 96 ASN A O 1
ATOM 720 N N . GLY A 1 97 ? -7.366 13.923 15.163 1.00 71.75 97 GLY A N 1
ATOM 721 C CA . GLY A 1 97 ? -8.108 13.115 14.186 1.00 71.75 97 GLY A CA 1
ATOM 722 C C . GLY A 1 97 ? -7.603 11.681 14.062 1.00 71.75 97 GLY A C 1
ATOM 723 O O . GLY A 1 97 ? -8.348 10.792 13.665 1.00 71.75 97 GLY A O 1
ATOM 724 N N . GLY A 1 98 ? -6.339 11.456 14.425 1.00 74.44 98 GLY A N 1
ATOM 725 C CA . GLY A 1 98 ? -5.690 10.150 14.374 1.00 74.44 98 GLY A CA 1
ATOM 726 C C . GLY A 1 98 ? -5.672 9.402 15.703 1.00 74.44 98 GLY A C 1
ATOM 727 O O . GLY A 1 98 ? -4.996 8.376 15.792 1.00 74.44 98 GLY A O 1
ATOM 728 N N . VAL A 1 99 ? -6.317 9.912 16.756 1.00 80.69 99 VAL A N 1
ATOM 729 C CA . VAL A 1 99 ? -6.307 9.291 18.089 1.00 80.69 99 VAL A CA 1
ATOM 730 C C . VAL A 1 99 ? -7.532 8.400 18.254 1.00 80.69 99 VAL A C 1
ATOM 732 O O . VAL A 1 99 ? -8.656 8.822 17.999 1.00 80.69 99 VAL A O 1
ATOM 735 N N . VAL A 1 100 ? -7.325 7.164 18.709 1.00 78.69 100 VAL A N 1
ATOM 736 C CA . VAL A 1 100 ? -8.439 6.267 19.046 1.00 78.69 100 VAL A CA 1
ATOM 737 C C . VAL A 1 100 ? -9.135 6.784 20.305 1.00 78.69 100 VAL A C 1
ATOM 739 O O . VAL A 1 100 ? -8.496 6.947 21.348 1.00 78.69 100 VAL A O 1
ATOM 742 N N . VAL A 1 101 ? -10.443 7.018 20.211 1.00 82.19 101 VAL A N 1
ATOM 743 C CA . VAL A 1 101 ? -11.307 7.461 21.316 1.00 82.19 101 VAL A CA 1
ATOM 744 C C . VAL A 1 101 ? -12.270 6.339 21.745 1.00 82.19 101 VAL A C 1
ATOM 746 O O . VAL A 1 101 ? -12.483 5.419 20.951 1.00 82.19 101 VAL A O 1
ATOM 749 N N . PRO A 1 102 ? -12.793 6.369 22.988 1.00 73.75 102 PRO A N 1
ATOM 750 C CA . PRO A 1 102 ? -13.717 5.357 23.512 1.00 73.75 102 PRO A CA 1
ATOM 751 C C . PRO A 1 102 ? -15.040 5.238 22.749 1.00 73.75 102 PRO A C 1
ATOM 753 O O . PRO A 1 102 ? -15.537 6.278 22.258 1.00 73.75 102 PRO A O 1
#

pLDDT: mean 83.09, std 6.02, range [63.34, 91.38]

Foldseek 3Di:
DADKPVNPWPWDADPVVRDIDTDQDDDDPCPVNPHPHDDMDDDDDDDDDPVQAFHWAFPFAKDKDWDADPVVRDIDIDIDGTDTLDPVVDPPQDPCSRGDHD

Radius of gyration: 17.07 Å; chains: 1; bounding box: 37×35×44 Å